Protein AF-A7WLZ7-F1 (afdb_monomer)

Nearest PDB structures (foldseek):
  4yvo-assembly1_A  TM=6.980E-01  e=1.002E-01  Arabidopsis thaliana
  3gw4-assembly1_A  TM=6.609E-01  e=4.191E-01  Deinococcus radiodurans R1 = ATCC 13939 = DSM 20539
  5c6g-assembly2_C  TM=5.224E-01  e=3.289E+00  Eremothecium gossypii ATCC 10895
  8rst-assembly1_A-2  TM=4.288E-01  e=2.770E+00  Bacillus phage phi3T

Mean predicted aligned error: 8.99 Å

Sequence (154 aa):
LRRLCIHVDAINGNYYLREFLHQHVLAESLRRNHGVQLVWLQFEEPQKDTIDYRFADMLAHTIWERIEVEHLMSWLSTLGGGFSALGEQFERCAKTAGKISLQQLKIGLRLGDPFLQTRCKLYYSISLIQRGQLRMAKHLIREQYQFASKNIEK

Organism: Drosophila simulans (NCBI:txid7240)

pLDDT: mean 91.76, std 7.51, range [57.88, 98.62]

Foldseek 3Di:
DAEDEDEDAPVVVVVVVCCVVPVCPVVVCCCVVVVHDYYHYDHDHDPDDPDPVVVVVVVVVVVVVVVVLVVLLVVLVVQLVVLLVCLLVDVVSLVVSLVSLVVQLVSCVVVVPVVSNLVSLLSNLSSCVSVVVPVVSVVSVVVSVVVCVVDPDD

Solvent-accessible surface area (backbone atoms only — not comparable to full-atom values): 8246 Å² total; per-residue (Å²): 134,47,72,44,80,45,84,33,36,47,66,63,39,50,53,51,49,46,38,57,75,73,64,40,60,68,50,51,48,40,34,73,79,65,57,42,74,41,81,44,80,44,73,39,82,56,96,62,82,85,70,61,59,68,58,51,50,54,49,51,52,54,50,48,57,49,50,54,50,52,52,52,49,52,54,47,50,53,53,25,49,54,27,43,73,44,4,76,84,34,58,68,31,8,54,49,16,26,54,42,20,53,53,51,26,53,52,21,60,74,69,67,38,66,66,54,30,45,51,21,50,48,49,26,26,52,23,28,45,46,64,70,39,48,70,62,21,53,51,53,50,51,54,44,50,56,49,50,78,73,49,76,86,128

InterPro domains:
  IPR032072 Protein of unknown function DUF4807 [PF16065] (50-151)
  IPR032072 Protein of unknown function DUF4807 [PTHR36693] (3-153)

Secondary structure (DSSP, 8-state):
--EEEEEEEHHHHHHHHHIIIII-HHHHHHHHHH---EEEEEEE--SS--S-HHHHHHHHHHHHHHHHHHHHHHHHHHHHHHHHHTTTT-HHHHHHHHHHHHHHHHHHHHHT-HHHHHHHHHHHHHHHHHTT-HHHHHHHHHHHHHHHHH----

Radius of gyration: 31.61 Å; Cα contacts (8 Å, |Δi|>4): 148; chains: 1; bounding box: 61×31×76 Å

Structure (mmCIF, N/CA/C/O backbone):
data_AF-A7WLZ7-F1
#
_entry.id   AF-A7WLZ7-F1
#
loop_
_atom_site.group_PDB
_atom_site.id
_atom_site.type_symbol
_atom_site.label_atom_id
_atom_site.label_alt_id
_atom_site.label_comp_id
_atom_site.label_asym_id
_atom_site.label_entity_id
_atom_site.label_seq_id
_atom_site.pdbx_PDB_ins_code
_atom_site.Cartn_x
_atom_site.Cartn_y
_atom_site.Cartn_z
_atom_site.occupancy
_atom_site.B_iso_or_equiv
_atom_site.auth_seq_id
_atom_site.auth_comp_id
_atom_site.auth_asym_id
_atom_site.auth_atom_id
_atom_site.pdbx_PDB_model_num
ATOM 1 N N . LEU A 1 1 ? 43.104 8.905 -47.694 1.00 64.38 1 LEU A N 1
ATOM 2 C CA . LEU A 1 1 ? 42.368 8.428 -46.502 1.00 64.38 1 LEU A CA 1
ATOM 3 C C . LEU A 1 1 ? 41.122 7.695 -46.986 1.00 64.38 1 LEU A C 1
ATOM 5 O O . LEU A 1 1 ? 40.253 8.345 -47.558 1.00 64.38 1 LEU A O 1
ATOM 9 N N . ARG A 1 2 ? 41.064 6.360 -46.875 1.00 74.75 2 ARG A N 1
ATOM 10 C CA . ARG A 1 2 ? 39.900 5.586 -47.351 1.00 74.75 2 ARG A CA 1
ATOM 11 C C . ARG A 1 2 ? 38.798 5.646 -46.292 1.00 74.75 2 ARG A C 1
ATOM 13 O O . ARG A 1 2 ? 38.980 5.127 -45.189 1.00 74.75 2 ARG A O 1
ATOM 20 N N . ARG A 1 3 ? 37.705 6.339 -46.619 1.00 82.56 3 ARG A N 1
ATOM 21 C CA . ARG A 1 3 ? 36.570 6.594 -45.723 1.00 82.56 3 ARG A CA 1
ATOM 22 C C . ARG A 1 3 ? 35.437 5.616 -46.016 1.00 82.56 3 ARG A C 1
ATOM 24 O O . ARG A 1 3 ? 35.132 5.384 -47.183 1.00 82.56 3 ARG A O 1
ATOM 31 N N . LEU A 1 4 ? 34.820 5.084 -44.967 1.00 83.69 4 LEU A N 1
ATOM 32 C CA . LEU A 1 4 ? 33.571 4.331 -45.039 1.00 83.69 4 LEU A CA 1
ATOM 33 C C . LEU A 1 4 ? 32.486 5.144 -44.332 1.00 83.69 4 LEU A C 1
ATOM 35 O O . LEU A 1 4 ? 32.619 5.416 -43.142 1.00 83.69 4 LEU A O 1
ATOM 39 N N . CYS A 1 5 ? 31.447 5.541 -45.063 1.00 88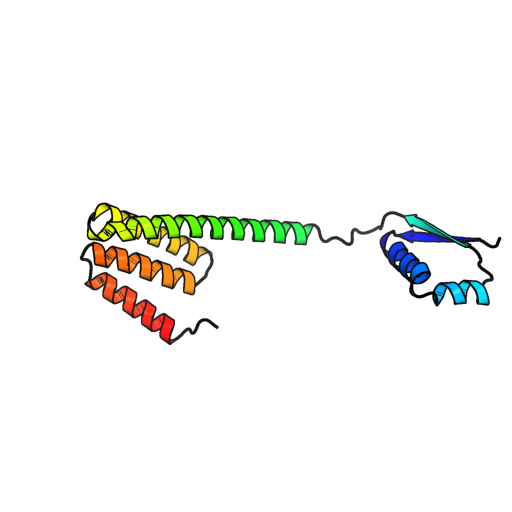.25 5 CYS A N 1
ATOM 40 C CA . CYS A 1 5 ? 30.267 6.185 -44.491 1.00 88.25 5 CYS A CA 1
ATOM 41 C C . CYS A 1 5 ? 29.197 5.121 -44.255 1.00 88.25 5 CYS A C 1
ATOM 43 O O . CYS A 1 5 ? 28.901 4.355 -45.173 1.00 88.25 5 CYS A O 1
ATOM 45 N N . ILE A 1 6 ? 28.648 5.059 -43.044 1.00 87.00 6 ILE A N 1
ATOM 46 C CA . ILE A 1 6 ? 27.580 4.123 -42.688 1.00 87.00 6 ILE A CA 1
ATOM 47 C C . ILE A 1 6 ? 26.408 4.932 -42.139 1.00 87.00 6 ILE A C 1
ATOM 49 O O . ILE A 1 6 ? 26.561 5.660 -41.158 1.00 87.00 6 ILE A O 1
ATOM 53 N N . HIS A 1 7 ? 25.257 4.784 -42.786 1.00 89.62 7 HIS A N 1
ATOM 54 C CA . HIS A 1 7 ? 23.978 5.310 -42.324 1.00 89.62 7 HIS A CA 1
ATOM 55 C C . HIS A 1 7 ? 23.325 4.264 -41.436 1.00 89.62 7 HIS A C 1
ATOM 57 O O . HIS A 1 7 ? 23.156 3.118 -41.858 1.00 89.62 7 HIS A O 1
ATOM 63 N N . VAL A 1 8 ? 23.032 4.632 -40.194 1.00 89.56 8 VAL A N 1
ATOM 64 C CA . VAL A 1 8 ? 22.499 3.711 -39.189 1.00 89.56 8 VAL A CA 1
ATOM 65 C C . VAL A 1 8 ? 21.503 4.446 -38.317 1.00 89.56 8 VAL A C 1
ATOM 67 O O . VAL A 1 8 ? 21.697 5.621 -38.006 1.00 89.56 8 VAL A O 1
ATOM 70 N N . ASP A 1 9 ? 20.459 3.759 -37.871 1.00 89.31 9 ASP A N 1
ATOM 71 C CA . ASP A 1 9 ? 19.614 4.314 -36.823 1.00 89.31 9 ASP A CA 1
ATOM 72 C C . ASP A 1 9 ? 20.443 4.559 -35.552 1.00 89.31 9 ASP A C 1
ATOM 74 O O . ASP A 1 9 ? 21.431 3.868 -35.275 1.00 89.31 9 ASP A O 1
ATOM 78 N N . ALA A 1 10 ? 20.046 5.559 -34.768 1.00 84.69 10 ALA A N 1
ATOM 79 C CA . ALA A 1 10 ? 20.765 5.964 -33.562 1.00 84.69 10 ALA A CA 1
ATOM 80 C C . ALA A 1 10 ? 20.984 4.815 -32.555 1.00 84.69 10 ALA A C 1
ATOM 82 O O . ALA A 1 10 ? 21.968 4.822 -31.809 1.00 84.69 10 ALA A O 1
ATOM 83 N N . ILE A 1 11 ? 20.104 3.809 -32.551 1.00 83.94 11 ILE A N 1
ATOM 84 C CA . ILE A 1 11 ? 20.158 2.674 -31.627 1.00 83.94 11 ILE A CA 1
ATOM 85 C C . ILE A 1 11 ? 21.267 1.713 -32.052 1.00 83.94 11 ILE A C 1
ATOM 87 O O . ILE A 1 11 ? 22.211 1.499 -31.290 1.00 83.94 11 ILE A O 1
ATOM 91 N N . ASN A 1 12 ? 21.223 1.197 -33.282 1.00 86.06 12 ASN A N 1
ATOM 92 C CA . ASN A 1 12 ? 22.278 0.349 -33.846 1.00 86.06 12 ASN A CA 1
ATOM 93 C C . ASN A 1 12 ? 23.617 1.081 -33.929 1.00 86.06 12 ASN A C 1
ATOM 95 O O . ASN A 1 12 ? 24.671 0.506 -33.654 1.00 86.06 12 ASN A O 1
ATOM 99 N N . GLY A 1 13 ? 23.579 2.377 -34.219 1.00 87.56 13 GLY A N 1
ATOM 100 C CA . GLY A 1 13 ? 24.758 3.218 -34.220 1.00 87.56 13 GLY A CA 1
ATOM 101 C C . GLY A 1 13 ? 25.453 3.297 -32.856 1.00 87.56 13 GLY A C 1
ATOM 102 O O . GLY A 1 13 ? 26.682 3.278 -32.817 1.00 87.56 13 GLY A O 1
ATOM 103 N N . ASN A 1 14 ? 24.717 3.321 -31.738 1.00 86.12 14 ASN A N 1
ATOM 104 C CA . ASN A 1 14 ? 25.313 3.235 -30.399 1.00 86.12 14 ASN A CA 1
ATOM 105 C C . ASN A 1 14 ? 26.042 1.896 -30.191 1.00 86.12 14 ASN A C 1
ATOM 107 O O . ASN A 1 14 ? 27.148 1.874 -29.651 1.00 86.12 14 ASN A O 1
ATOM 111 N N . TYR A 1 15 ? 25.477 0.781 -30.666 1.00 86.19 15 TYR A N 1
ATOM 112 C CA . TYR A 1 15 ? 26.155 -0.518 -30.603 1.00 86.19 15 TYR A CA 1
ATOM 113 C C . TYR A 1 15 ? 27.433 -0.533 -31.446 1.00 86.19 15 TYR A C 1
ATOM 115 O O . TYR A 1 15 ? 28.484 -0.922 -30.943 1.00 86.19 15 TYR A O 1
ATOM 123 N N . TYR A 1 16 ? 27.389 -0.035 -32.684 1.00 86.56 16 TYR A N 1
ATOM 124 C CA . TYR A 1 16 ? 28.582 0.049 -33.532 1.00 86.56 16 TYR A CA 1
ATOM 125 C C . TYR A 1 16 ? 29.644 0.979 -32.952 1.00 86.56 16 TYR A C 1
ATOM 127 O O . TYR A 1 16 ? 30.826 0.642 -32.960 1.00 86.56 16 TYR A O 1
ATOM 135 N N . LEU A 1 17 ? 29.242 2.120 -32.391 1.00 86.69 17 LEU A N 1
ATOM 136 C CA . LEU A 1 17 ? 30.156 3.021 -31.700 1.00 86.69 17 LEU A CA 1
ATOM 137 C C . LEU A 1 17 ? 30.842 2.315 -30.522 1.00 86.69 17 LEU A C 1
ATOM 139 O O . LEU A 1 17 ? 32.062 2.400 -30.393 1.00 86.69 17 LEU A O 1
ATOM 143 N N . ARG A 1 18 ? 30.088 1.575 -29.700 1.00 86.31 18 ARG A N 1
ATOM 144 C CA . ARG A 1 18 ? 30.652 0.779 -28.600 1.00 86.31 18 ARG A CA 1
ATOM 145 C C . ARG A 1 18 ? 31.619 -0.288 -29.102 1.00 86.31 18 ARG A C 1
ATOM 147 O O . ARG A 1 18 ? 32.690 -0.430 -28.522 1.00 86.31 18 ARG A O 1
ATOM 154 N N . GLU A 1 19 ? 31.293 -0.986 -30.186 1.00 86.81 19 GLU A N 1
ATOM 155 C CA . GLU A 1 19 ? 32.194 -1.966 -30.803 1.00 86.81 19 GLU A CA 1
ATOM 156 C C . GLU A 1 19 ? 33.509 -1.325 -31.259 1.00 86.81 19 GLU A C 1
ATOM 158 O O . GLU A 1 19 ? 34.594 -1.829 -30.958 1.00 86.81 19 GLU A O 1
ATOM 163 N N . PHE A 1 20 ? 33.436 -0.173 -31.931 1.00 85.31 20 PHE A N 1
ATOM 164 C CA . PHE A 1 20 ? 34.623 0.537 -32.407 1.00 85.31 20 PHE A CA 1
ATOM 165 C C . PHE A 1 20 ? 35.482 1.104 -31.272 1.00 85.31 20 PHE A C 1
ATOM 167 O O . PHE A 1 20 ? 36.710 1.086 -31.387 1.00 85.31 20 PHE A O 1
ATOM 174 N N . LEU A 1 21 ? 34.860 1.575 -30.187 1.00 84.19 21 LEU A N 1
ATOM 175 C CA . LEU A 1 21 ? 35.558 2.159 -29.040 1.00 84.19 21 LEU A CA 1
ATOM 176 C C . LEU A 1 21 ? 36.099 1.121 -28.051 1.00 84.19 21 LEU A C 1
ATOM 178 O O . LEU A 1 21 ? 37.130 1.378 -27.435 1.00 84.19 21 LEU A O 1
ATOM 182 N N . HIS A 1 22 ? 35.419 -0.014 -27.875 1.00 82.81 22 HIS A N 1
ATOM 183 C CA . HIS A 1 22 ? 35.696 -0.928 -26.763 1.00 82.81 22 HIS A CA 1
ATOM 184 C C . HIS A 1 22 ? 36.093 -2.345 -27.174 1.00 82.81 22 HIS A C 1
ATOM 186 O O . HIS A 1 22 ? 36.831 -2.983 -26.430 1.00 82.81 22 HIS A O 1
ATOM 192 N N . GLN A 1 23 ? 35.607 -2.861 -28.307 1.00 74.81 23 GLN A N 1
ATOM 193 C CA . GLN A 1 23 ? 35.755 -4.286 -28.637 1.00 74.81 23 GLN A CA 1
ATOM 194 C C . GLN A 1 23 ? 36.643 -4.549 -29.859 1.00 74.81 23 GLN A C 1
ATOM 196 O O . GLN A 1 23 ? 37.145 -5.655 -30.002 1.00 74.81 23 GLN A O 1
ATOM 201 N N . HIS A 1 24 ? 36.920 -3.537 -30.690 1.00 80.62 24 HIS A N 1
ATOM 202 C CA . HIS A 1 24 ? 37.924 -3.463 -31.771 1.00 80.62 24 HIS A CA 1
ATOM 203 C C . HIS A 1 24 ? 37.932 -4.564 -32.856 1.00 80.62 24 HIS A C 1
ATOM 205 O O . HIS A 1 24 ? 38.534 -4.343 -33.907 1.00 80.62 24 HIS A O 1
ATOM 211 N N . VAL A 1 25 ? 37.234 -5.694 -32.698 1.00 85.25 25 VAL A N 1
ATOM 212 C CA . VAL A 1 25 ? 37.195 -6.803 -33.670 1.00 85.25 25 VAL A CA 1
ATOM 213 C C . VAL A 1 25 ? 36.677 -6.319 -35.026 1.00 85.25 25 VAL A C 1
ATOM 215 O O . VAL A 1 25 ? 37.282 -6.578 -36.070 1.00 85.25 25 VAL A O 1
ATOM 218 N N . LEU A 1 26 ? 35.588 -5.546 -35.017 1.00 81.25 26 LEU A N 1
ATOM 219 C CA . LEU A 1 26 ? 35.018 -4.957 -36.228 1.00 81.25 26 LEU A CA 1
ATOM 220 C C . LEU A 1 26 ? 35.975 -3.937 -36.871 1.00 81.25 26 LEU A C 1
ATOM 222 O O . LEU A 1 26 ? 36.128 -3.920 -38.093 1.00 81.25 26 LEU A O 1
ATOM 226 N N . ALA A 1 27 ? 36.664 -3.126 -36.059 1.00 82.56 27 ALA A N 1
ATOM 227 C CA . ALA A 1 27 ? 37.640 -2.145 -36.539 1.00 82.56 27 ALA A CA 1
ATOM 228 C C . ALA A 1 27 ? 38.835 -2.820 -37.235 1.00 82.56 27 ALA A C 1
ATOM 230 O O . ALA A 1 27 ? 39.243 -2.401 -38.322 1.00 82.56 27 ALA A O 1
ATOM 231 N N . GLU A 1 28 ? 39.377 -3.889 -36.642 1.00 86.25 28 GLU A N 1
ATOM 232 C CA . GLU A 1 28 ? 40.480 -4.650 -37.229 1.00 86.25 28 GLU A CA 1
ATOM 233 C C . GLU A 1 28 ? 40.080 -5.323 -38.540 1.00 86.25 28 GLU A C 1
ATOM 235 O O . GLU A 1 28 ? 40.829 -5.244 -39.517 1.00 86.25 28 GLU A O 1
ATOM 240 N N . SER A 1 29 ? 38.894 -5.936 -38.590 1.00 86.50 29 SER A N 1
ATOM 241 C CA . SER A 1 29 ? 38.372 -6.564 -39.807 1.00 86.50 29 SER A CA 1
ATOM 242 C C . SER A 1 29 ? 38.222 -5.549 -40.945 1.00 86.50 29 SER A C 1
ATOM 244 O O . SER A 1 29 ? 38.715 -5.777 -42.051 1.00 86.50 29 SER A O 1
ATOM 246 N N . LEU A 1 30 ? 37.640 -4.374 -40.672 1.00 84.94 30 LEU A N 1
ATOM 247 C CA . LEU A 1 30 ? 37.490 -3.304 -41.665 1.00 84.94 30 LEU A CA 1
ATOM 248 C C . LEU A 1 30 ? 38.839 -2.774 -42.167 1.00 84.94 30 LEU A C 1
ATOM 250 O O . LEU A 1 30 ? 38.998 -2.488 -43.359 1.00 84.94 30 LEU A O 1
ATOM 254 N N . ARG A 1 31 ? 39.835 -2.677 -41.283 1.00 86.94 31 ARG A N 1
ATOM 255 C CA . ARG A 1 31 ? 41.181 -2.240 -41.657 1.00 86.94 31 ARG A CA 1
ATOM 256 C C . ARG A 1 31 ? 41.907 -3.290 -42.499 1.00 86.94 31 ARG A C 1
ATOM 258 O O . ARG A 1 31 ? 42.490 -2.929 -43.517 1.00 86.94 31 ARG A O 1
ATOM 265 N N . ARG A 1 32 ? 41.877 -4.566 -42.096 1.00 89.81 32 ARG A N 1
ATOM 266 C CA . ARG A 1 32 ? 42.611 -5.657 -42.766 1.00 89.81 32 ARG A CA 1
ATOM 267 C C . ARG A 1 32 ? 41.969 -6.066 -44.088 1.00 89.81 32 ARG A C 1
ATOM 269 O O . ARG A 1 32 ? 42.668 -6.156 -45.090 1.00 89.81 32 ARG A O 1
ATOM 276 N N . ASN A 1 33 ? 40.653 -6.262 -44.102 1.00 90.19 33 ASN A N 1
ATOM 277 C CA . ASN A 1 33 ? 39.949 -6.831 -45.253 1.00 90.19 33 ASN A CA 1
ATOM 278 C C . ASN A 1 33 ? 39.505 -5.764 -46.261 1.00 90.19 33 ASN A C 1
ATOM 280 O O . ASN A 1 33 ? 39.410 -6.037 -47.455 1.00 90.19 33 ASN A O 1
ATOM 284 N N . HIS A 1 34 ? 39.252 -4.535 -45.797 1.00 84.19 34 HIS A N 1
ATOM 285 C CA . HIS A 1 34 ? 38.694 -3.468 -46.635 1.00 84.19 34 HIS A CA 1
ATOM 286 C C . HIS A 1 34 ? 39.568 -2.206 -46.694 1.00 84.19 34 HIS A C 1
ATOM 288 O O . HIS A 1 34 ? 39.243 -1.264 -47.422 1.00 84.19 34 HIS A O 1
ATOM 294 N N . GLY A 1 35 ? 40.700 -2.166 -45.981 1.00 86.19 35 GLY A N 1
ATOM 295 C CA . GLY A 1 35 ? 41.620 -1.024 -45.990 1.00 86.19 35 GLY A CA 1
ATOM 296 C C . GLY A 1 35 ? 40.990 0.275 -45.481 1.00 86.19 35 GLY A C 1
ATOM 297 O O . GLY A 1 35 ? 41.413 1.359 -45.888 1.00 86.19 35 GLY A O 1
ATOM 298 N N . VAL A 1 36 ? 39.942 0.189 -44.658 1.00 87.50 36 VAL A N 1
ATOM 299 C CA . VAL A 1 36 ? 39.231 1.357 -44.122 1.00 87.50 36 VAL A CA 1
ATOM 300 C C . VAL A 1 36 ? 40.081 2.008 -43.033 1.00 87.50 36 VAL A C 1
ATOM 302 O O . VAL A 1 36 ? 40.585 1.333 -42.139 1.00 87.50 36 VAL A O 1
ATOM 305 N N . GLN A 1 37 ? 40.254 3.328 -43.121 1.00 84.38 37 GLN A N 1
ATOM 306 C CA . GLN A 1 37 ? 41.060 4.115 -42.175 1.00 84.38 37 GLN A CA 1
ATOM 307 C C . GLN A 1 37 ? 40.216 5.071 -41.330 1.00 84.38 37 GLN A C 1
ATOM 309 O O . GLN A 1 37 ? 40.661 5.512 -40.276 1.00 84.38 37 GLN A O 1
ATOM 314 N N . LEU A 1 38 ? 39.015 5.406 -41.802 1.00 85.06 38 LEU A N 1
ATOM 315 C CA . LEU A 1 38 ? 38.069 6.261 -41.101 1.00 85.06 38 LEU A CA 1
ATOM 316 C C . LEU A 1 38 ? 36.660 5.726 -41.332 1.00 85.06 38 LEU A C 1
ATOM 318 O O .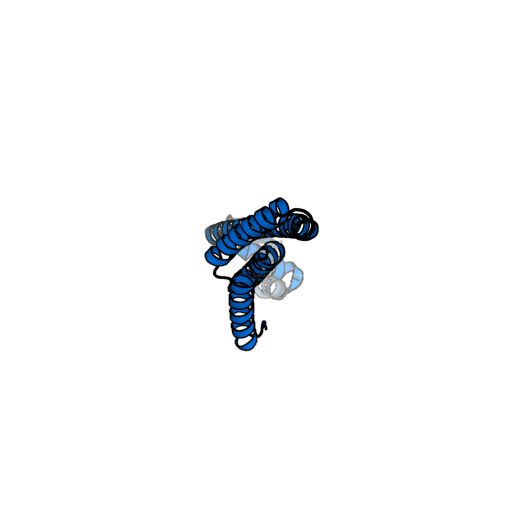 LEU A 1 38 ? 36.245 5.574 -42.484 1.00 85.06 38 LEU A O 1
ATOM 322 N N . VAL A 1 39 ? 35.942 5.477 -40.242 1.00 87.12 39 VAL A N 1
ATOM 323 C CA . VAL A 1 39 ? 34.510 5.179 -40.263 1.00 87.12 39 VAL A CA 1
ATOM 324 C C . VAL A 1 39 ? 33.769 6.453 -39.883 1.00 87.12 39 VAL A C 1
ATOM 326 O O . VAL A 1 39 ? 34.058 7.062 -38.856 1.00 87.12 39 VAL A O 1
ATOM 329 N N . TRP A 1 40 ? 32.841 6.868 -40.735 1.00 88.44 40 TRP A N 1
ATOM 330 C CA . TRP A 1 40 ? 31.942 7.987 -40.500 1.00 88.44 40 TRP A CA 1
ATOM 331 C C . TRP A 1 40 ? 30.543 7.424 -40.257 1.00 88.44 40 TRP A C 1
ATOM 333 O O . TRP A 1 40 ? 29.926 6.897 -41.182 1.00 88.44 40 TRP A O 1
ATOM 343 N N . LEU A 1 41 ? 30.074 7.478 -39.010 1.00 89.69 41 LEU A N 1
ATOM 344 C CA . LEU A 1 41 ? 28.721 7.056 -38.647 1.00 89.69 41 LEU A CA 1
ATOM 345 C C . LEU A 1 41 ? 27.779 8.251 -38.775 1.00 89.69 41 LEU A C 1
ATOM 347 O O . LEU A 1 41 ? 27.965 9.260 -38.095 1.00 89.69 41 LEU A O 1
ATOM 351 N N . GLN A 1 42 ? 26.782 8.132 -39.645 1.00 90.88 42 GLN A N 1
ATOM 352 C CA . GLN A 1 42 ? 25.699 9.094 -39.759 1.00 90.88 42 GLN A CA 1
ATOM 353 C C . GLN A 1 42 ? 24.457 8.497 -39.105 1.00 90.88 42 GLN A C 1
ATOM 355 O O . GLN A 1 42 ? 23.938 7.479 -39.562 1.00 90.88 42 GLN A O 1
ATOM 360 N N . PHE A 1 43 ? 24.031 9.116 -38.005 1.00 89.31 43 PHE A N 1
ATOM 361 C CA . PHE A 1 43 ? 22.881 8.658 -37.240 1.00 89.31 43 PHE A CA 1
ATOM 362 C C . PHE A 1 43 ? 21.591 9.198 -37.838 1.00 89.31 43 PHE A C 1
ATOM 364 O O . PHE A 1 43 ? 21.467 10.396 -38.098 1.00 89.31 43 PHE A O 1
ATOM 371 N N . GLU A 1 44 ? 20.633 8.302 -38.003 1.00 89.88 44 GLU A N 1
ATOM 372 C CA . GLU A 1 44 ? 19.273 8.608 -38.416 1.00 89.88 44 GLU A CA 1
ATOM 373 C C . GLU A 1 44 ? 18.309 8.317 -37.264 1.00 89.88 44 GLU A C 1
ATOM 375 O O . GLU A 1 44 ? 18.595 7.517 -36.363 1.00 89.88 44 GLU A O 1
ATOM 380 N N . GLU A 1 45 ? 17.172 9.006 -37.267 1.00 82.56 45 GLU A N 1
ATOM 381 C CA . GLU A 1 45 ? 16.122 8.761 -36.286 1.00 82.56 45 GLU A CA 1
ATOM 382 C C . GLU A 1 45 ? 15.622 7.313 -36.427 1.00 82.56 45 GLU A C 1
ATOM 384 O O . GLU A 1 45 ? 15.378 6.849 -37.548 1.00 82.56 45 GLU A O 1
ATOM 389 N N . PRO A 1 46 ? 15.508 6.552 -35.325 1.00 82.38 46 PRO A N 1
ATOM 390 C CA . PRO A 1 46 ? 15.007 5.192 -35.402 1.00 82.38 46 PRO A CA 1
ATOM 391 C C . PRO A 1 46 ? 13.561 5.193 -35.910 1.00 82.38 46 PRO A C 1
ATOM 393 O O . PRO A 1 46 ? 12.713 5.931 -35.424 1.00 82.38 46 PRO A O 1
ATOM 396 N N . GLN A 1 47 ? 13.248 4.305 -36.857 1.00 77.31 47 GLN A N 1
ATOM 397 C CA . GLN A 1 47 ? 11.892 4.185 -37.416 1.00 77.31 47 GLN A CA 1
ATOM 398 C C . GLN A 1 47 ? 10.838 3.737 -36.390 1.00 77.31 47 GLN A C 1
ATOM 400 O O . GLN A 1 47 ? 9.638 3.833 -36.648 1.00 77.31 47 GLN A O 1
ATOM 405 N N . LYS A 1 48 ? 11.276 3.183 -35.255 1.00 74.06 48 LYS A N 1
ATOM 406 C CA . LYS A 1 48 ? 10.427 2.773 -34.139 1.00 74.06 48 LYS A CA 1
ATOM 407 C C . LYS A 1 48 ? 11.077 3.207 -32.838 1.00 74.06 48 LYS A C 1
ATOM 409 O O . LYS A 1 48 ? 12.219 2.830 -32.576 1.00 74.06 48 LYS A O 1
ATOM 414 N N . ASP A 1 49 ? 10.320 3.917 -32.012 1.00 71.25 49 ASP A N 1
ATOM 415 C CA . ASP A 1 49 ? 10.702 4.141 -30.625 1.00 71.25 49 ASP A CA 1
ATOM 416 C C . ASP A 1 49 ? 10.849 2.799 -29.906 1.00 71.25 49 ASP A C 1
ATOM 418 O O . ASP A 1 49 ? 9.947 1.960 -29.909 1.00 71.25 49 ASP A O 1
ATOM 422 N N . THR A 1 50 ? 12.003 2.589 -29.279 1.00 78.75 50 THR A N 1
ATOM 423 C CA . THR A 1 50 ? 12.245 1.420 -28.422 1.00 78.75 50 THR A CA 1
ATOM 424 C C . THR A 1 50 ? 11.722 1.604 -27.006 1.00 78.75 50 THR A C 1
ATOM 426 O O . THR A 1 50 ? 11.716 0.650 -26.231 1.00 78.75 50 THR A O 1
ATOM 429 N N . ILE A 1 51 ? 11.320 2.823 -26.641 1.00 82.12 51 ILE A N 1
ATOM 430 C CA . ILE A 1 51 ? 10.768 3.120 -25.323 1.00 82.12 51 ILE A CA 1
ATOM 431 C C . ILE A 1 51 ? 9.277 2.787 -25.340 1.00 82.12 51 ILE A C 1
ATOM 433 O O . ILE A 1 51 ? 8.501 3.376 -26.091 1.00 82.12 51 ILE A O 1
ATOM 437 N N . ASP A 1 52 ? 8.865 1.857 -24.479 1.00 88.44 52 ASP 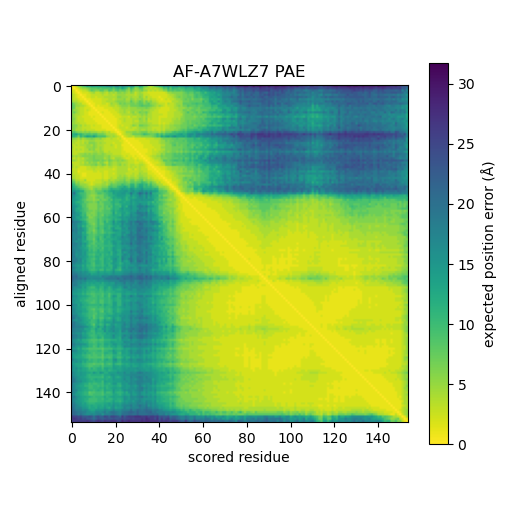A N 1
ATOM 438 C CA . ASP A 1 52 ? 7.452 1.538 -24.289 1.00 88.44 52 ASP A CA 1
ATOM 439 C C . ASP A 1 52 ? 6.780 2.599 -23.408 1.00 88.44 52 ASP A C 1
ATOM 441 O O . ASP A 1 52 ? 6.607 2.439 -22.197 1.00 88.44 52 ASP A O 1
ATOM 445 N N . TYR A 1 53 ? 6.409 3.717 -24.032 1.00 87.50 53 TYR A N 1
ATOM 446 C CA . TYR A 1 53 ? 5.714 4.810 -23.358 1.00 87.50 53 TYR A CA 1
ATOM 447 C C . TYR A 1 53 ? 4.357 4.390 -22.786 1.00 87.50 53 TYR A C 1
ATOM 449 O O . TYR A 1 53 ? 3.936 4.939 -21.771 1.00 87.50 53 TYR A O 1
ATOM 457 N N . ARG A 1 54 ? 3.680 3.403 -23.391 1.00 90.75 54 ARG A N 1
ATOM 458 C CA . ARG A 1 54 ? 2.384 2.919 -22.894 1.00 90.75 54 ARG A CA 1
ATOM 459 C C . ARG A 1 54 ? 2.560 2.171 -21.583 1.00 90.75 54 ARG A C 1
ATOM 461 O O . ARG A 1 54 ? 1.835 2.436 -20.629 1.00 90.75 54 ARG A O 1
ATOM 468 N N . PHE A 1 55 ? 3.531 1.266 -21.523 1.00 94.31 55 PHE A N 1
ATOM 469 C CA . PHE A 1 55 ? 3.858 0.572 -20.285 1.00 94.31 55 PHE A CA 1
ATOM 470 C C . PHE A 1 55 ? 4.381 1.541 -19.222 1.00 94.31 55 PHE A C 1
ATOM 472 O O . PHE A 1 55 ? 3.974 1.445 -18.065 1.00 94.31 55 PHE A O 1
ATOM 479 N N . ALA A 1 56 ? 5.227 2.501 -19.607 1.00 95.12 56 ALA A N 1
ATOM 480 C CA . ALA A 1 56 ? 5.726 3.522 -18.690 1.00 95.12 56 ALA A CA 1
ATOM 481 C C . ALA A 1 56 ? 4.585 4.345 -18.068 1.00 95.12 56 AL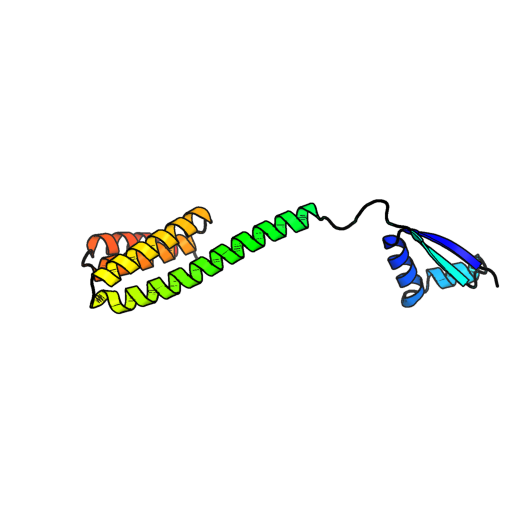A A C 1
ATOM 483 O O . ALA A 1 56 ? 4.586 4.559 -16.857 1.00 95.12 56 ALA A O 1
ATOM 484 N N . ASP A 1 57 ? 3.592 4.747 -18.862 1.00 95.56 57 ASP A N 1
ATOM 485 C CA . ASP A 1 57 ? 2.426 5.494 -18.383 1.00 95.56 57 ASP A CA 1
ATOM 486 C C . ASP A 1 57 ? 1.526 4.651 -17.463 1.00 95.56 57 ASP A C 1
ATOM 488 O O . ASP A 1 57 ? 1.152 5.095 -16.375 1.00 95.56 57 ASP A O 1
ATOM 492 N N . MET A 1 58 ? 1.256 3.394 -17.835 1.00 96.62 58 MET A N 1
ATOM 493 C CA . MET A 1 58 ? 0.516 2.449 -16.987 1.00 96.62 58 MET A CA 1
ATOM 494 C C . MET A 1 58 ? 1.212 2.219 -15.640 1.00 96.62 58 MET A C 1
ATOM 496 O O . MET A 1 58 ? 0.567 2.186 -14.586 1.00 96.62 58 MET A O 1
ATOM 500 N N . LEU A 1 59 ? 2.537 2.062 -15.667 1.00 96.81 59 LEU A N 1
ATOM 501 C CA . LEU A 1 59 ? 3.347 1.879 -14.471 1.00 96.81 59 LEU A CA 1
ATOM 502 C C . LEU A 1 59 ? 3.328 3.141 -13.605 1.00 96.81 59 LEU A C 1
ATOM 504 O O . LEU A 1 59 ? 3.127 3.037 -12.398 1.00 96.81 59 LEU A O 1
ATOM 508 N N . ALA A 1 60 ? 3.491 4.320 -14.211 1.00 96.88 60 ALA A N 1
ATOM 509 C CA . ALA A 1 60 ? 3.448 5.595 -13.505 1.00 96.88 60 ALA A CA 1
ATOM 510 C C . ALA A 1 60 ? 2.113 5.788 -12.773 1.00 96.88 60 ALA A C 1
ATOM 512 O O . ALA A 1 60 ? 2.120 6.109 -11.586 1.00 96.88 60 ALA A O 1
ATOM 513 N N . HIS A 1 61 ? 0.986 5.516 -13.437 1.00 95.00 61 HIS A N 1
ATOM 514 C CA . HIS A 1 61 ? -0.340 5.569 -12.816 1.00 95.00 61 HIS A CA 1
ATOM 515 C C . HIS A 1 61 ? -0.451 4.609 -11.626 1.00 95.00 61 HIS A C 1
ATOM 517 O O . HIS A 1 61 ? -0.828 5.021 -10.532 1.00 95.00 61 HIS A O 1
ATOM 523 N N . THR A 1 62 ? -0.043 3.351 -11.809 1.00 94.19 62 THR A N 1
ATOM 524 C CA . THR A 1 62 ? -0.110 2.329 -10.749 1.00 94.19 62 THR A CA 1
ATOM 525 C C . THR A 1 62 ? 0.754 2.704 -9.538 1.00 94.19 62 THR A C 1
ATOM 527 O O . THR A 1 62 ? 0.353 2.522 -8.386 1.00 94.19 62 THR A O 1
ATOM 530 N N . ILE A 1 63 ? 1.952 3.246 -9.779 1.00 95.75 63 ILE A N 1
ATOM 531 C CA . ILE A 1 63 ? 2.853 3.714 -8.721 1.00 95.75 63 ILE A CA 1
ATOM 532 C C . ILE A 1 63 ? 2.224 4.886 -7.968 1.00 95.75 63 ILE A C 1
ATOM 534 O O . ILE A 1 63 ? 2.241 4.887 -6.738 1.00 95.75 63 ILE A O 1
ATOM 538 N N . TRP A 1 64 ? 1.651 5.859 -8.678 1.00 96.56 64 TRP A N 1
ATOM 539 C CA . TRP A 1 64 ? 1.003 7.009 -8.052 1.00 96.56 64 TRP A CA 1
ATOM 540 C C . TRP A 1 64 ? -0.173 6.605 -7.170 1.00 96.56 64 TRP A C 1
ATOM 542 O O . TRP A 1 64 ? -0.223 7.020 -6.013 1.00 96.56 64 TRP A O 1
ATOM 552 N N . GLU A 1 65 ? -1.049 5.723 -7.656 1.00 92.38 65 GLU A N 1
ATOM 553 C CA . GLU A 1 65 ? -2.138 5.172 -6.845 1.00 92.38 65 GLU A CA 1
ATOM 554 C C . GLU A 1 65 ? -1.603 4.504 -5.571 1.00 92.38 65 GLU A C 1
ATOM 556 O O . GLU A 1 65 ? -2.141 4.704 -4.478 1.00 92.38 65 GLU A O 1
ATOM 561 N N . ARG A 1 66 ? -0.503 3.744 -5.673 1.00 92.75 66 ARG A N 1
ATOM 562 C CA . ARG A 1 66 ? 0.104 3.109 -4.499 1.00 92.75 66 ARG A CA 1
ATOM 563 C C . ARG A 1 66 ? 0.672 4.136 -3.520 1.00 92.75 66 ARG A C 1
ATOM 565 O O . ARG A 1 66 ? 0.443 3.997 -2.320 1.00 92.75 66 ARG A O 1
ATOM 572 N N . ILE A 1 67 ? 1.381 5.154 -4.007 1.00 95.50 67 ILE A N 1
ATOM 573 C CA . ILE A 1 67 ? 1.949 6.227 -3.178 1.00 95.50 67 ILE A CA 1
ATOM 574 C C . ILE A 1 67 ? 0.842 6.953 -2.411 1.00 95.50 67 ILE A C 1
ATOM 576 O O . ILE A 1 67 ? 0.967 7.152 -1.202 1.00 95.50 67 ILE A O 1
ATOM 580 N N . GLU A 1 68 ? -0.253 7.314 -3.080 1.00 94.62 68 GLU A N 1
ATOM 581 C CA . GLU A 1 68 ? -1.378 8.002 -2.443 1.00 94.62 68 GLU A CA 1
ATOM 582 C C . GLU A 1 68 ? -2.017 7.157 -1.341 1.00 94.62 68 GLU A C 1
ATOM 584 O O . GLU A 1 68 ? -2.314 7.661 -0.253 1.00 94.62 68 GLU A O 1
ATOM 589 N N . VAL A 1 69 ? -2.194 5.858 -1.593 1.00 93.38 69 VAL A N 1
ATOM 590 C CA . VAL A 1 69 ? -2.776 4.942 -0.611 1.00 93.38 69 VAL A CA 1
ATOM 591 C C . VAL A 1 69 ? -1.860 4.750 0.600 1.00 93.38 69 VAL A C 1
ATOM 593 O O . VAL A 1 69 ? -2.345 4.816 1.732 1.00 93.38 69 VAL A O 1
ATOM 596 N N . GLU A 1 70 ? -0.555 4.559 0.396 1.00 93.88 70 GLU A N 1
ATOM 597 C CA . GLU A 1 70 ? 0.427 4.452 1.486 1.00 93.88 70 GLU A CA 1
ATOM 598 C C . GLU A 1 70 ? 0.486 5.741 2.315 1.00 93.88 70 GLU A C 1
ATOM 600 O O . GLU A 1 70 ? 0.450 5.707 3.549 1.00 93.88 70 GLU A O 1
ATOM 605 N N . HIS A 1 71 ? 0.495 6.898 1.648 1.00 95.75 71 HIS A N 1
ATOM 606 C CA . HIS A 1 71 ? 0.460 8.196 2.312 1.00 95.75 71 HIS A CA 1
ATOM 607 C C . HIS A 1 71 ? -0.803 8.332 3.172 1.00 95.75 71 HIS A C 1
ATOM 609 O O . HIS A 1 71 ? -0.710 8.593 4.374 1.00 95.75 71 HIS A O 1
ATOM 615 N N . LEU A 1 72 ? -1.985 8.075 2.605 1.00 95.06 72 LEU A N 1
ATOM 616 C CA . LEU A 1 72 ? -3.249 8.116 3.341 1.00 95.06 72 LEU A CA 1
ATOM 617 C C . LEU A 1 72 ? -3.249 7.148 4.537 1.00 95.06 72 LEU A C 1
ATOM 619 O O . LEU A 1 72 ? -3.697 7.515 5.626 1.00 95.06 72 LEU A O 1
ATOM 623 N N . MET A 1 73 ? -2.717 5.936 4.369 1.00 95.62 73 MET A N 1
ATOM 624 C CA . MET A 1 73 ? -2.583 4.957 5.451 1.00 95.62 73 MET A CA 1
ATOM 625 C C . MET A 1 73 ? -1.688 5.435 6.588 1.00 95.62 73 MET A C 1
ATOM 627 O O . MET A 1 73 ? -2.035 5.225 7.755 1.00 95.62 73 MET A O 1
ATOM 631 N N . SER A 1 74 ? -0.576 6.095 6.270 1.00 96.00 74 SER A N 1
ATOM 632 C CA . SER A 1 74 ? 0.340 6.669 7.257 1.00 96.00 74 SER A CA 1
ATOM 633 C C . SER A 1 74 ? -0.351 7.737 8.114 1.00 96.00 74 SER A C 1
ATOM 635 O O . SER A 1 74 ? -0.319 7.676 9.351 1.00 96.00 74 SER A O 1
ATOM 637 N N . TRP A 1 75 ? -1.092 8.651 7.479 1.00 97.50 75 TRP A N 1
ATOM 638 C CA . TRP A 1 75 ? -1.874 9.675 8.181 1.00 97.50 75 TRP A CA 1
ATOM 639 C C . TRP A 1 75 ? -2.972 9.074 9.056 1.00 97.50 75 TRP A C 1
ATOM 641 O O . TRP A 1 75 ? -3.090 9.426 10.232 1.00 97.50 75 TRP A O 1
ATOM 651 N N . LEU A 1 76 ? -3.759 8.141 8.512 1.00 97.69 76 LEU A N 1
ATOM 652 C CA . LEU A 1 76 ? -4.832 7.488 9.262 1.00 97.69 76 LEU A CA 1
ATOM 653 C C . LEU A 1 76 ? -4.287 6.681 10.444 1.00 97.69 76 LEU A C 1
ATOM 655 O O . LEU A 1 76 ? -4.889 6.706 11.512 1.00 97.69 76 LEU A O 1
ATOM 659 N N . SER A 1 77 ? -3.142 6.016 10.291 1.00 95.81 77 SER A N 1
ATOM 660 C CA . SER A 1 77 ? -2.513 5.260 11.382 1.00 95.81 77 SER A CA 1
ATOM 661 C C . SER A 1 77 ? -2.008 6.182 12.488 1.00 95.81 77 SER A C 1
ATOM 663 O O . SER A 1 77 ? -2.250 5.913 13.662 1.00 95.81 77 SER A O 1
ATOM 665 N N . THR A 1 78 ? -1.381 7.304 12.125 1.00 97.94 78 THR A N 1
ATOM 666 C CA . THR A 1 78 ? -0.886 8.301 13.086 1.00 97.94 78 THR A CA 1
ATOM 667 C C . THR A 1 78 ? -2.036 8.937 13.868 1.00 97.94 78 THR A C 1
ATOM 669 O O . THR A 1 78 ? -2.038 8.939 15.100 1.00 97.94 78 THR A O 1
ATOM 672 N N . LEU A 1 79 ? -3.068 9.416 13.165 1.00 97.31 79 LEU A N 1
ATOM 673 C CA . LEU A 1 79 ? -4.260 9.996 13.787 1.00 97.31 79 LEU A CA 1
ATOM 674 C C . LEU A 1 79 ? -5.033 8.963 14.615 1.00 97.31 79 LEU A C 1
ATOM 676 O O . LEU A 1 79 ? -5.456 9.254 15.733 1.00 97.31 79 LEU A O 1
ATOM 680 N N . GLY A 1 80 ? -5.204 7.752 14.082 1.00 97.75 80 GLY A N 1
ATOM 681 C CA . GLY A 1 80 ? -5.876 6.645 14.754 1.00 97.75 80 GLY A CA 1
ATOM 682 C C . GLY A 1 80 ? -5.180 6.261 16.056 1.00 97.75 80 GLY A C 1
ATOM 683 O O . GLY A 1 80 ? -5.845 6.150 17.083 1.00 97.75 80 GLY A O 1
ATOM 684 N N . GLY A 1 81 ? -3.849 6.153 16.036 1.00 97.44 81 GLY A N 1
ATOM 685 C CA . GLY A 1 81 ? -3.030 5.925 17.226 1.00 97.44 81 GLY A CA 1
ATOM 686 C C . GLY A 1 81 ? -3.176 7.042 18.259 1.00 97.44 81 GLY A C 1
ATOM 687 O O . GLY A 1 81 ? -3.420 6.755 19.428 1.00 97.44 81 GLY A O 1
ATOM 688 N N . GLY A 1 82 ? -3.127 8.309 17.832 1.00 97.88 82 GLY A N 1
ATOM 689 C CA . GLY A 1 82 ? -3.318 9.464 18.717 1.00 97.88 82 GLY A CA 1
ATOM 690 C C . GLY A 1 82 ? -4.694 9.493 19.394 1.00 97.88 82 GLY A C 1
ATOM 691 O O . GLY A 1 82 ? -4.787 9.615 20.615 1.00 97.88 82 GLY A O 1
ATOM 692 N N . PHE A 1 83 ? -5.778 9.310 18.631 1.00 98.25 83 PHE A N 1
ATOM 693 C CA . PHE A 1 83 ? -7.128 9.221 19.204 1.00 98.25 83 PHE A CA 1
ATOM 694 C C . PHE A 1 83 ? -7.303 7.986 20.090 1.00 98.25 83 PHE A C 1
ATOM 696 O O . PHE A 1 83 ? -7.974 8.069 21.117 1.00 98.25 83 PHE A O 1
ATOM 703 N N . SER A 1 84 ? -6.701 6.855 19.715 1.00 97.19 84 SER A N 1
ATOM 704 C CA . SER A 1 84 ? -6.732 5.639 20.523 1.00 97.19 84 SER A CA 1
ATOM 705 C C . SER A 1 84 ? -6.002 5.847 21.848 1.00 97.19 84 SER A C 1
ATOM 707 O O . SER A 1 84 ? -6.514 5.422 22.874 1.00 97.19 84 SER A O 1
ATOM 709 N N . ALA A 1 85 ? -4.861 6.539 21.881 1.00 97.50 85 ALA A N 1
ATOM 710 C CA . ALA A 1 85 ? -4.131 6.809 23.124 1.00 97.50 85 ALA A CA 1
ATOM 711 C C . ALA A 1 85 ? -4.974 7.599 24.144 1.00 97.50 85 ALA A C 1
ATOM 713 O O . ALA A 1 85 ? -4.909 7.343 25.342 1.00 97.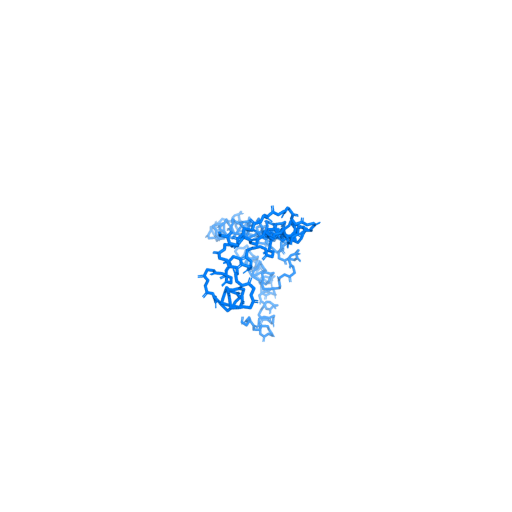50 85 ALA A O 1
ATOM 714 N N . LEU A 1 86 ? -5.826 8.508 23.661 1.00 96.81 86 LEU A N 1
ATOM 715 C CA . LEU A 1 86 ? -6.756 9.291 24.484 1.00 96.81 86 LEU A CA 1
ATOM 716 C C . LEU A 1 86 ? -8.096 8.580 24.752 1.00 96.81 86 LEU A C 1
ATOM 718 O O . LEU A 1 86 ? -8.939 9.098 25.486 1.00 96.81 86 LEU A O 1
ATOM 722 N N . GLY A 1 87 ? -8.327 7.419 24.134 1.00 95.94 87 GLY A N 1
ATOM 723 C CA . GLY A 1 87 ? -9.625 6.748 24.106 1.00 95.94 87 GLY A CA 1
ATOM 724 C C . GLY A 1 87 ? -10.102 6.217 25.457 1.00 95.94 87 GLY A C 1
ATOM 725 O O . GLY A 1 87 ? -11.307 6.165 25.677 1.00 95.94 87 GLY A O 1
ATOM 726 N N . GLU A 1 88 ? -9.179 5.891 26.365 1.00 90.06 88 GLU A N 1
ATOM 727 C CA . GLU A 1 88 ? -9.503 5.407 27.718 1.00 90.06 88 GLU A CA 1
ATOM 728 C C . GLU A 1 88 ? -10.106 6.514 28.599 1.00 90.06 88 GLU A C 1
ATOM 730 O O . GLU A 1 88 ? -10.989 6.272 29.414 1.00 90.06 88 GLU A O 1
ATOM 735 N N . GLN A 1 89 ? -9.642 7.753 28.414 1.00 94.00 89 GLN A N 1
ATOM 736 C CA . GLN A 1 89 ? -10.086 8.919 29.185 1.00 94.00 89 GLN A CA 1
ATOM 737 C C . GLN A 1 89 ? -11.290 9.607 28.537 1.00 94.00 89 GLN A C 1
ATOM 739 O O . GLN A 1 89 ? -12.153 10.156 29.220 1.00 94.00 89 GLN A O 1
ATOM 744 N N . PHE A 1 90 ? -11.346 9.591 27.204 1.00 96.25 90 PHE A N 1
ATOM 745 C CA . PHE A 1 90 ? -12.342 10.311 26.428 1.00 96.25 90 PHE A CA 1
ATOM 746 C C . PHE A 1 90 ? -13.032 9.369 25.441 1.00 96.25 90 PHE A C 1
ATOM 748 O O . PHE A 1 90 ? -12.530 9.103 24.348 1.00 96.25 90 PHE A O 1
ATOM 755 N N . GLU A 1 91 ? -14.256 8.947 25.764 1.00 96.12 91 GLU A N 1
ATOM 756 C CA . GLU A 1 91 ? -15.034 8.025 24.920 1.00 96.12 91 GLU A CA 1
ATOM 757 C C . GLU A 1 91 ? -15.222 8.555 23.478 1.00 96.12 91 GLU A C 1
ATOM 759 O O . GLU A 1 91 ? -15.277 7.790 22.510 1.00 96.12 91 GLU A O 1
ATOM 764 N N . ARG A 1 92 ? -15.281 9.885 23.294 1.00 97.44 92 ARG A N 1
ATOM 765 C CA . ARG A 1 92 ? -15.332 10.518 21.963 1.00 97.44 92 ARG A CA 1
ATOM 766 C C . ARG A 1 92 ? -14.086 10.193 21.133 1.00 97.44 92 ARG A C 1
ATOM 768 O O . ARG A 1 92 ? -14.218 9.949 19.936 1.00 97.44 92 ARG A O 1
ATOM 775 N N . CYS A 1 93 ? -12.908 10.170 21.752 1.00 98.06 93 CYS A N 1
ATOM 776 C CA . CYS A 1 93 ? -11.650 9.823 21.097 1.00 98.06 93 CYS A CA 1
ATOM 777 C C . CYS A 1 93 ? -11.646 8.348 20.683 1.00 98.06 93 CYS A C 1
ATOM 779 O O . CYS A 1 93 ? -11.374 8.059 19.519 1.00 98.06 93 CYS A O 1
ATOM 781 N N . ALA A 1 94 ? -12.098 7.438 21.553 1.00 98.06 94 ALA A N 1
ATOM 782 C CA . ALA A 1 94 ? -12.271 6.026 21.203 1.00 98.06 94 ALA A CA 1
ATOM 783 C C . ALA A 1 94 ? -13.249 5.837 20.025 1.00 98.06 94 ALA A C 1
ATOM 785 O O . ALA A 1 94 ? -12.964 5.109 19.073 1.00 98.06 94 ALA A O 1
ATOM 786 N N . LYS A 1 95 ? -14.388 6.548 20.017 1.00 98.31 95 LYS A N 1
ATOM 787 C CA . LYS A 1 95 ? -15.336 6.541 18.882 1.00 98.31 95 LYS A CA 1
ATOM 788 C C . LYS A 1 95 ? -14.675 7.014 17.582 1.00 98.31 95 LYS A C 1
ATOM 790 O O . LYS A 1 95 ? -14.917 6.420 16.530 1.00 98.31 95 LYS A O 1
ATOM 795 N N . THR A 1 96 ? -13.851 8.059 17.634 1.00 98.50 96 THR A N 1
ATOM 796 C CA . THR A 1 96 ? -13.117 8.567 16.465 1.00 98.50 96 THR A CA 1
ATOM 797 C C . THR A 1 96 ? -12.058 7.576 15.982 1.00 98.50 96 THR A C 1
ATOM 799 O O . THR A 1 96 ? -12.031 7.278 14.789 1.00 98.50 96 THR A O 1
ATOM 802 N N . ALA A 1 97 ? -11.260 6.991 16.880 1.00 98.44 97 ALA A N 1
ATOM 803 C CA . ALA A 1 97 ? -10.285 5.950 16.544 1.00 98.44 97 ALA A CA 1
ATOM 804 C C . ALA A 1 97 ? -10.951 4.740 15.863 1.00 98.44 97 ALA A C 1
ATOM 806 O O . ALA A 1 97 ? -10.459 4.231 14.853 1.00 98.44 97 ALA A O 1
ATOM 807 N N . GLY A 1 98 ? -12.131 4.336 16.344 1.00 98.38 98 GLY A N 1
ATOM 808 C CA . GLY A 1 98 ? -12.933 3.291 15.712 1.00 98.38 98 GLY A CA 1
ATOM 809 C C . GLY A 1 98 ? -13.390 3.658 14.297 1.00 98.38 98 GLY A C 1
ATOM 810 O O . GLY A 1 98 ? -13.270 2.847 13.381 1.00 98.38 98 GLY A O 1
ATOM 811 N N . LYS A 1 99 ? -13.859 4.895 14.077 1.00 98.56 99 LYS A N 1
ATOM 812 C CA . LYS A 1 99 ? -14.221 5.381 12.731 1.00 98.56 99 LYS A CA 1
ATOM 813 C C . LYS A 1 99 ? -13.021 5.380 11.784 1.00 98.56 99 LYS A C 1
ATOM 815 O O 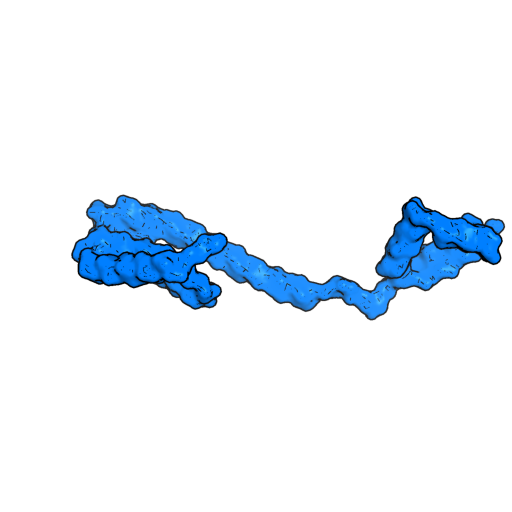. LYS A 1 99 ? -13.169 4.948 10.645 1.00 98.56 99 LYS A O 1
ATOM 820 N N . ILE A 1 100 ? -11.855 5.824 12.252 1.00 98.50 100 ILE A N 1
ATOM 821 C CA . ILE A 1 100 ? -10.608 5.807 11.475 1.00 98.50 100 ILE A CA 1
ATOM 822 C C . ILE A 1 100 ? -10.240 4.368 11.099 1.00 98.50 100 ILE A C 1
ATOM 824 O O . ILE A 1 100 ? -10.031 4.088 9.921 1.00 98.50 100 ILE A O 1
ATOM 828 N N . SER A 1 101 ? -10.282 3.438 12.056 1.00 98.44 101 SER A N 1
ATOM 829 C CA . SER A 1 101 ? -9.995 2.015 11.819 1.00 98.44 101 SER A CA 1
ATOM 830 C C . SER A 1 101 ? -10.918 1.402 10.757 1.00 98.44 101 SER A C 1
ATOM 832 O O . SER A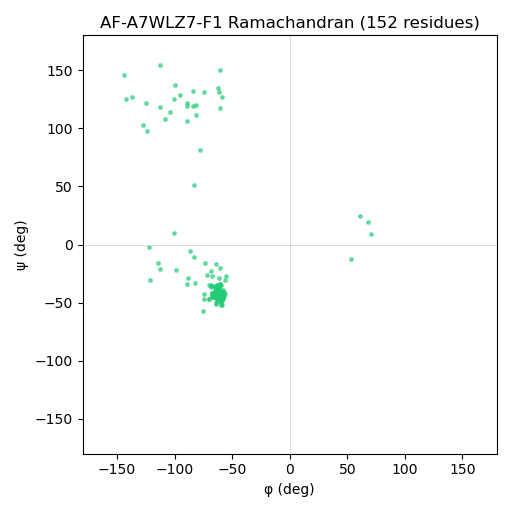 1 101 ? -10.474 0.631 9.909 1.00 98.44 101 SER A O 1
ATOM 834 N N . LEU A 1 102 ? -12.204 1.779 10.747 1.00 98.19 102 LEU A N 1
ATOM 835 C CA . LEU A 1 102 ? -13.151 1.346 9.714 1.00 98.19 102 LEU A CA 1
ATOM 836 C C . LEU A 1 102 ? -12.844 1.948 8.335 1.00 98.19 102 LEU A C 1
ATOM 838 O O . LEU A 1 102 ? -13.048 1.276 7.326 1.00 98.19 102 LEU A O 1
ATOM 842 N N . GLN A 1 103 ? -12.354 3.189 8.263 1.00 98.06 103 GLN A N 1
ATOM 843 C CA . GLN A 1 103 ? -11.905 3.772 6.992 1.00 98.06 103 GLN A CA 1
ATOM 844 C C . GLN A 1 103 ? -10.649 3.068 6.473 1.00 98.06 103 GLN A C 1
ATOM 846 O O . GLN A 1 103 ? -10.593 2.725 5.293 1.00 98.06 103 GLN A O 1
ATOM 851 N N . GLN A 1 104 ? -9.688 2.764 7.352 1.00 97.81 104 GLN A N 1
ATOM 852 C CA . GLN A 1 104 ? -8.517 1.967 6.984 1.00 97.81 104 GLN A CA 1
ATOM 853 C C . GLN A 1 104 ? -8.931 0.574 6.483 1.00 97.81 104 GLN A C 1
ATOM 855 O O . GLN A 1 104 ? -8.453 0.123 5.444 1.00 97.81 104 GLN A O 1
ATOM 860 N N . LEU A 1 105 ? -9.904 -0.072 7.138 1.00 97.88 105 LEU A N 1
ATOM 861 C CA . LEU A 1 105 ? -10.431 -1.362 6.692 1.00 97.88 105 LEU A CA 1
ATOM 862 C C . LEU A 1 105 ? -11.044 -1.287 5.284 1.00 97.88 105 LEU A C 1
ATOM 864 O O . LEU A 1 105 ? -10.811 -2.184 4.480 1.00 97.88 105 LEU A O 1
ATOM 868 N N . LYS A 1 106 ? -11.793 -0.226 4.954 1.00 97.31 106 LYS A N 1
ATOM 869 C CA . LYS A 1 106 ? -12.345 -0.040 3.597 1.00 97.31 106 LYS A CA 1
ATOM 870 C C . LYS A 1 106 ? -11.252 0.037 2.538 1.00 97.31 106 LYS A C 1
ATOM 872 O O . LYS A 1 106 ? -11.409 -0.536 1.465 1.00 97.31 106 LYS A O 1
ATOM 877 N N . ILE A 1 107 ? -10.157 0.729 2.831 1.00 95.62 107 ILE A N 1
ATOM 878 C CA . ILE A 1 107 ? -9.015 0.807 1.918 1.00 95.62 107 ILE A CA 1
ATOM 879 C C . ILE A 1 107 ? -8.342 -0.570 1.805 1.00 95.62 107 ILE A C 1
ATOM 881 O O . ILE A 1 107 ? -8.109 -1.029 0.692 1.00 95.62 107 ILE A O 1
ATOM 885 N N . GLY A 1 108 ? -8.125 -1.281 2.917 1.00 95.50 108 GLY A N 1
ATOM 886 C CA . GLY A 1 108 ? -7.573 -2.643 2.893 1.00 95.50 108 GLY A CA 1
ATOM 887 C C . GLY A 1 108 ? -8.435 -3.649 2.120 1.00 95.50 108 GLY A C 1
ATOM 888 O O . GLY A 1 108 ? -7.905 -4.530 1.447 1.00 95.50 108 GLY A O 1
ATOM 889 N N . LEU A 1 109 ? -9.763 -3.493 2.154 1.00 96.44 109 LEU A N 1
ATOM 890 C CA . LEU A 1 109 ? -10.690 -4.263 1.318 1.00 96.44 109 LEU A CA 1
ATOM 891 C C . LEU A 1 109 ? -10.530 -3.930 -0.170 1.00 96.44 109 LEU A C 1
ATOM 893 O O . LEU A 1 109 ? -10.495 -4.843 -0.987 1.00 96.44 109 LEU A O 1
ATOM 897 N N . ARG A 1 110 ? -10.391 -2.644 -0.525 1.00 93.12 110 ARG A N 1
ATOM 898 C CA . ARG A 1 110 ? -10.167 -2.210 -1.916 1.00 93.12 110 ARG A CA 1
ATOM 899 C C . ARG A 1 110 ? -8.836 -2.702 -2.482 1.00 93.12 110 ARG A C 1
ATOM 901 O O . ARG A 1 110 ? -8.787 -3.057 -3.651 1.00 93.12 110 ARG A O 1
ATOM 908 N N . LEU A 1 111 ? -7.786 -2.728 -1.663 1.00 91.81 111 LEU A N 1
ATOM 909 C CA . LEU A 1 111 ? -6.472 -3.250 -2.048 1.00 91.81 111 LEU A CA 1
ATOM 910 C C . LEU A 1 111 ? -6.426 -4.780 -2.137 1.00 91.81 111 LEU A C 1
ATOM 912 O O . LEU A 1 111 ? -5.470 -5.325 -2.679 1.00 91.81 111 LEU A O 1
ATOM 916 N N . GLY A 1 112 ? -7.410 -5.478 -1.562 1.00 94.12 112 GLY A N 1
ATOM 917 C CA . GLY A 1 112 ? -7.381 -6.934 -1.456 1.00 94.12 112 GLY A CA 1
ATOM 918 C C . GLY A 1 112 ? -6.296 -7.466 -0.513 1.00 94.12 112 GLY A C 1
ATOM 919 O O . GLY A 1 112 ? -5.957 -8.640 -0.607 1.00 94.12 112 GLY A O 1
ATOM 920 N N . ASP A 1 113 ? -5.762 -6.640 0.396 1.00 93.50 113 ASP A N 1
ATOM 921 C CA . ASP A 1 113 ? -4.710 -7.032 1.342 1.00 93.50 113 ASP A CA 1
ATOM 922 C C . ASP A 1 113 ? -5.326 -7.601 2.639 1.00 93.50 113 ASP A C 1
ATOM 924 O O . ASP A 1 113 ? -5.857 -6.841 3.463 1.00 93.50 113 ASP A O 1
ATOM 928 N N . PRO A 1 114 ? -5.273 -8.929 2.862 1.00 94.75 114 PRO A N 1
ATOM 929 C CA . PRO A 1 114 ? -5.891 -9.552 4.027 1.00 94.75 114 PRO A CA 1
ATOM 930 C C . PRO A 1 114 ? -5.144 -9.255 5.340 1.00 94.75 114 PRO A C 1
ATOM 932 O O . PRO A 1 114 ? -5.767 -9.2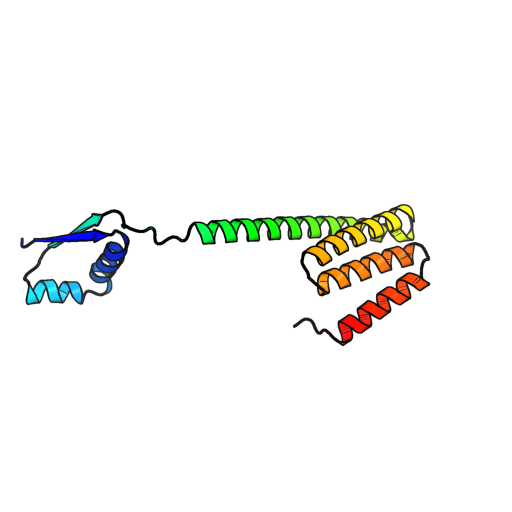46 6.409 1.00 94.75 114 PRO A O 1
ATOM 935 N N . PHE A 1 115 ? -3.839 -8.970 5.294 1.00 94.19 115 PHE A N 1
ATOM 936 C CA . PHE A 1 115 ? -3.050 -8.639 6.483 1.00 94.19 115 PHE A CA 1
ATOM 937 C C . PHE A 1 115 ? -3.366 -7.223 6.959 1.00 94.19 115 PHE A C 1
ATOM 939 O O . PHE A 1 115 ? -3.616 -7.009 8.151 1.00 94.19 115 PHE A O 1
ATOM 946 N N . LEU A 1 116 ? -3.473 -6.272 6.028 1.00 94.38 116 LEU A N 1
ATOM 947 C CA . LEU A 1 116 ? -3.936 -4.921 6.333 1.00 94.38 116 LEU A CA 1
ATOM 948 C C . LEU A 1 116 ? -5.355 -4.938 6.913 1.00 94.38 116 LEU A C 1
ATOM 950 O O . LEU A 1 116 ? -5.604 -4.327 7.952 1.00 94.38 116 LEU A O 1
ATOM 954 N N . GLN A 1 117 ? -6.277 -5.693 6.309 1.00 96.94 117 GLN A N 1
ATOM 955 C CA . GLN A 1 117 ? -7.639 -5.834 6.836 1.00 96.94 117 GLN A CA 1
ATOM 956 C C . GLN A 1 117 ? -7.652 -6.369 8.274 1.00 96.94 117 GLN A C 1
ATOM 958 O O . GLN A 1 117 ? -8.376 -5.846 9.125 1.00 96.94 117 GLN A O 1
ATOM 963 N N . THR A 1 118 ? -6.839 -7.388 8.558 1.00 96.88 118 THR A N 1
ATOM 964 C CA . THR A 1 118 ? -6.696 -7.975 9.900 1.00 96.88 118 THR A CA 1
ATOM 965 C C . THR A 1 118 ? -6.202 -6.933 10.902 1.00 96.88 118 THR A C 1
ATOM 967 O O . THR A 1 118 ? -6.794 -6.761 11.971 1.00 96.88 118 THR A O 1
ATOM 970 N N . ARG A 1 119 ? -5.175 -6.162 10.533 1.00 95.94 119 ARG A N 1
ATOM 971 C CA . ARG A 1 119 ? -4.621 -5.076 11.349 1.00 95.94 119 ARG A CA 1
ATOM 972 C C . ARG A 1 119 ? -5.673 -4.007 11.668 1.00 95.94 119 ARG A C 1
ATOM 974 O O . ARG A 1 119 ? -5.859 -3.657 12.832 1.00 95.94 119 ARG A O 1
ATOM 981 N N . CYS A 1 120 ? -6.439 -3.563 10.672 1.00 97.88 120 CYS A N 1
ATOM 982 C CA . CYS A 1 120 ? -7.513 -2.585 10.867 1.00 97.88 120 CYS A CA 1
ATOM 983 C C . CYS A 1 120 ? -8.641 -3.111 11.770 1.00 97.88 120 CYS A C 1
ATOM 985 O O . CYS A 1 120 ? -9.178 -2.362 12.589 1.00 97.88 120 CYS A O 1
ATOM 987 N N . LYS A 1 121 ? -8.994 -4.400 11.668 1.00 98.44 121 LYS A N 1
ATOM 988 C CA . LYS A 1 121 ? -9.978 -5.038 12.564 1.00 98.44 121 LYS A CA 1
ATOM 989 C C . LYS A 1 121 ? -9.483 -5.096 14.011 1.00 98.44 121 LYS A C 1
ATOM 991 O O . LYS A 1 121 ? -10.285 -4.915 14.930 1.00 98.44 121 LYS A O 1
ATOM 996 N N . LEU A 1 122 ? -8.184 -5.298 14.234 1.00 98.19 122 LEU A N 1
ATOM 997 C CA . LEU A 1 122 ? -7.587 -5.221 15.571 1.00 98.19 122 LEU A CA 1
ATOM 998 C C . LEU A 1 122 ? -7.630 -3.792 16.127 1.00 98.19 122 LEU A C 1
ATOM 1000 O O . LEU A 1 122 ? -8.078 -3.609 17.256 1.00 98.19 122 LEU A O 1
ATOM 1004 N N . TYR A 1 123 ? -7.278 -2.776 15.333 1.00 98.31 123 TYR A N 1
ATOM 1005 C CA . TYR A 1 123 ? -7.405 -1.369 15.747 1.00 98.31 123 TYR A CA 1
ATOM 1006 C C . TYR A 1 123 ? -8.847 -1.001 16.104 1.00 98.31 123 TYR A C 1
ATOM 1008 O O . TYR A 1 123 ? -9.116 -0.404 17.148 1.00 98.31 123 TYR A O 1
ATOM 1016 N N . TYR A 1 124 ? -9.807 -1.460 15.299 1.00 98.56 124 TYR A N 1
ATOM 1017 C CA . TYR A 1 124 ? -11.218 -1.290 15.615 1.00 98.56 124 TYR A CA 1
ATOM 1018 C C . TYR A 1 124 ? -11.598 -1.991 16.927 1.00 98.56 124 TYR A C 1
ATOM 1020 O O . TYR A 1 124 ? -12.314 -1.415 17.746 1.00 98.56 124 TYR A O 1
ATOM 1028 N N . SER A 1 125 ? -11.073 -3.193 17.174 1.00 98.62 125 SER A N 1
ATOM 1029 C CA . SER A 1 125 ? -11.310 -3.940 18.416 1.00 98.62 125 SER A CA 1
ATOM 1030 C C . SER A 1 125 ? -10.788 -3.204 19.651 1.00 98.62 125 SER A C 1
ATOM 1032 O O . SER A 1 125 ? -11.468 -3.208 20.675 1.00 98.62 125 SER A O 1
ATOM 1034 N N . ILE A 1 126 ? -9.650 -2.508 19.555 1.00 98.25 126 ILE A N 1
ATOM 1035 C CA . ILE A 1 126 ? -9.147 -1.635 20.630 1.00 98.25 126 ILE A CA 1
ATOM 1036 C C . ILE A 1 126 ? -10.171 -0.538 20.936 1.00 98.25 126 ILE A C 1
ATOM 1038 O O . ILE A 1 126 ? -10.554 -0.358 22.090 1.00 98.25 126 ILE A O 1
ATOM 1042 N N . SER A 1 127 ? -10.711 0.120 19.906 1.00 98.38 127 SER A N 1
ATOM 1043 C CA . SER A 1 127 ? -11.745 1.144 20.108 1.00 98.38 127 SER A CA 1
ATOM 1044 C C . SER A 1 127 ? -13.014 0.596 20.778 1.00 98.38 127 SER A C 1
ATOM 1046 O O . SER A 1 127 ? -13.664 1.298 21.551 1.00 98.38 127 SER A O 1
ATOM 1048 N N . LEU A 1 128 ? -13.379 -0.662 20.500 1.00 98.50 128 LEU A N 1
ATOM 1049 C CA . LEU A 1 128 ? -14.506 -1.335 21.148 1.00 98.50 128 LEU A CA 1
ATOM 1050 C C . LEU A 1 128 ? -14.218 -1.585 22.631 1.00 98.50 128 LEU A C 1
ATOM 1052 O O . LEU A 1 128 ? -15.106 -1.369 23.454 1.00 98.50 128 LEU A O 1
ATOM 1056 N N . ILE A 1 129 ? -12.994 -2.003 22.972 1.00 98.38 129 ILE A N 1
ATOM 1057 C CA . ILE A 1 129 ? -12.565 -2.226 24.360 1.00 98.38 129 ILE A CA 1
ATOM 1058 C C . ILE A 1 129 ? -12.679 -0.934 25.166 1.00 98.38 129 ILE A C 1
ATOM 1060 O O . ILE A 1 129 ? -13.353 -0.924 26.191 1.00 98.38 129 ILE A O 1
ATOM 1064 N N . GLN A 1 130 ? -12.132 0.161 24.639 1.00 98.00 130 GLN A N 1
ATOM 1065 C CA . GLN A 1 130 ? -12.167 1.488 25.270 1.00 98.00 130 GLN A CA 1
ATOM 1066 C C . GLN A 1 130 ? -13.590 2.026 25.481 1.00 98.00 130 GLN A C 1
ATOM 1068 O O . GLN A 1 130 ? -13.828 2.902 26.302 1.00 98.00 130 GLN A O 1
ATOM 1073 N N . ARG A 1 131 ? -14.566 1.494 24.738 1.00 96.88 131 ARG A N 1
ATOM 1074 C CA . ARG A 1 131 ? -15.992 1.838 24.843 1.00 96.88 131 ARG A CA 1
ATOM 1075 C C . ARG A 1 131 ? -16.795 0.810 25.648 1.00 96.88 131 ARG A C 1
ATOM 1077 O O . ARG A 1 131 ? -18.022 0.813 25.589 1.00 96.88 131 ARG A O 1
ATOM 1084 N N . GLY A 1 132 ? -16.127 -0.127 26.322 1.00 96.88 132 GLY A N 1
ATOM 1085 C CA . GLY A 1 132 ? -16.759 -1.190 27.107 1.00 96.88 132 GLY A CA 1
ATOM 1086 C C . GLY A 1 132 ? -17.467 -2.272 26.279 1.00 96.88 132 GLY A C 1
ATOM 1087 O O . GLY A 1 132 ? -18.141 -3.140 26.834 1.00 96.88 132 GLY A O 1
ATOM 1088 N N . GLN A 1 133 ? -17.314 -2.289 24.951 1.00 97.88 133 GLN A N 1
ATOM 1089 C CA . GLN A 1 133 ? -17.953 -3.256 24.046 1.00 97.88 133 GLN A CA 1
ATOM 1090 C C . GLN A 1 133 ? -17.165 -4.578 23.968 1.00 97.88 133 GLN A C 1
ATOM 1092 O O . GLN A 1 133 ? -16.845 -5.092 22.893 1.00 97.88 133 GLN A O 1
ATOM 1097 N N . LEU A 1 134 ? -16.862 -5.155 25.134 1.00 98.12 134 LEU A N 1
ATOM 1098 C CA . LEU A 1 134 ? -15.893 -6.246 25.297 1.00 98.12 134 LEU A CA 1
ATOM 1099 C C . LEU A 1 134 ? -16.284 -7.536 24.566 1.00 98.12 134 LEU A C 1
ATOM 1101 O O . LEU A 1 134 ? -15.420 -8.239 24.044 1.00 98.12 134 LEU A O 1
ATOM 1105 N N . ARG A 1 135 ? -17.585 -7.856 24.495 1.00 98.31 135 ARG A N 1
ATOM 1106 C CA . ARG A 1 135 ? -18.064 -9.056 23.785 1.00 98.31 135 ARG A CA 1
ATOM 1107 C C . ARG A 1 135 ? -17.739 -8.981 22.293 1.00 98.31 135 ARG A C 1
ATOM 1109 O O . ARG A 1 135 ? -17.166 -9.922 21.756 1.00 98.31 135 ARG A O 1
ATOM 1116 N N . MET A 1 136 ? -18.044 -7.853 21.649 1.00 98.00 136 MET A N 1
ATOM 1117 C CA . MET A 1 136 ? -17.760 -7.651 20.225 1.00 98.00 136 MET A CA 1
ATOM 1118 C C . MET A 1 136 ? -16.256 -7.664 19.948 1.00 98.00 136 MET A C 1
ATOM 1120 O O . MET A 1 136 ? -15.812 -8.359 19.036 1.00 98.00 136 MET A O 1
ATOM 1124 N N . ALA A 1 137 ? -15.469 -6.969 20.776 1.00 98.56 137 ALA A N 1
ATOM 1125 C CA . ALA A 1 137 ? -14.013 -6.962 20.654 1.00 98.56 137 ALA A CA 1
ATOM 1126 C C . ALA A 1 137 ? -13.426 -8.379 20.740 1.00 98.56 137 ALA A C 1
ATOM 1128 O O . ALA A 1 137 ? -12.629 -8.783 19.898 1.00 98.56 137 ALA A O 1
ATOM 1129 N N . LYS A 1 138 ? -13.878 -9.172 21.717 1.00 98.56 138 LYS A N 1
ATOM 1130 C CA . LYS A 1 138 ? -13.450 -10.563 21.901 1.00 98.56 138 LYS A CA 1
ATOM 1131 C C . LYS A 1 138 ? -13.722 -11.432 20.673 1.00 98.56 138 LYS A C 1
ATOM 1133 O O . LYS A 1 138 ? -12.880 -12.263 20.338 1.00 98.56 138 LYS A O 1
ATOM 1138 N N . HIS A 1 139 ? -14.877 -11.277 20.024 1.00 98.44 139 HIS A N 1
ATOM 1139 C CA . HIS A 1 139 ? -15.190 -12.024 18.803 1.00 98.44 139 HIS A CA 1
ATOM 1140 C C . HIS A 1 139 ? -14.228 -11.659 17.668 1.00 98.44 139 HIS A C 1
ATOM 1142 O O . HIS A 1 139 ? -13.569 -12.550 17.135 1.00 98.44 139 HIS A O 1
ATOM 1148 N N . LEU A 1 140 ? -14.051 -10.365 17.390 1.00 98.06 140 LEU A N 1
ATOM 1149 C CA . LEU A 1 140 ? -13.151 -9.895 16.332 1.00 98.06 140 LEU A CA 1
ATOM 1150 C C . LEU A 1 140 ? -11.694 -10.314 16.554 1.00 98.06 140 LEU A C 1
ATOM 1152 O O . LEU A 1 140 ? -11.031 -10.751 15.613 1.00 98.06 140 LEU A O 1
ATOM 1156 N N . ILE A 1 141 ? -11.197 -10.221 17.790 1.00 98.56 141 ILE A N 1
ATOM 1157 C CA . ILE A 1 141 ? -9.828 -10.626 18.139 1.00 98.56 141 ILE A CA 1
ATOM 1158 C C . ILE A 1 141 ? -9.634 -12.127 17.907 1.00 98.56 141 ILE A C 1
ATOM 1160 O O . ILE A 1 141 ? -8.612 -12.538 17.364 1.00 98.56 141 ILE A O 1
ATOM 1164 N N . ARG A 1 142 ? -10.616 -12.959 18.272 1.00 98.25 142 ARG A N 1
ATOM 1165 C CA . ARG A 1 142 ? -10.547 -14.411 18.046 1.00 98.25 142 ARG A CA 1
ATOM 1166 C C . ARG A 1 142 ? -10.553 -14.769 16.568 1.00 98.25 142 ARG A C 1
ATOM 1168 O O . ARG A 1 142 ? -9.794 -15.645 16.169 1.00 98.25 142 ARG A O 1
ATOM 1175 N N . GLU A 1 143 ? -11.364 -14.087 15.767 1.00 97.56 143 GLU A N 1
ATOM 1176 C CA . GLU A 1 143 ? -11.342 -14.242 14.310 1.00 97.56 143 GLU A CA 1
ATOM 1177 C C . GLU A 1 143 ? -9.959 -13.900 13.738 1.00 97.56 143 GLU A C 1
ATOM 1179 O O . GLU A 1 143 ? -9.415 -14.668 12.948 1.00 97.56 143 GLU A O 1
ATOM 1184 N N . GLN A 1 144 ? -9.350 -12.795 14.185 1.00 97.25 144 GLN A N 1
ATOM 1185 C CA . GLN A 1 144 ? -8.026 -12.379 13.709 1.00 97.25 144 GLN A CA 1
ATOM 1186 C C . GLN A 1 144 ? -6.925 -13.346 14.172 1.00 97.25 144 GLN A C 1
ATOM 1188 O O . GLN A 1 144 ? -6.012 -13.651 13.412 1.00 97.25 144 GLN A O 1
ATOM 1193 N N . TYR A 1 145 ? -7.033 -13.894 15.384 1.00 96.44 145 TYR A N 1
ATOM 1194 C CA . TYR A 1 145 ? -6.122 -14.928 15.879 1.00 96.44 145 TYR A CA 1
ATOM 1195 C C . TYR A 1 145 ? -6.199 -16.219 15.051 1.00 96.44 145 TYR A C 1
ATOM 1197 O O . TYR A 1 145 ? -5.172 -16.797 14.693 1.00 96.44 145 TYR A O 1
ATOM 1205 N N . GLN A 1 146 ? -7.413 -16.664 14.710 1.00 96.38 146 GLN A N 1
ATOM 1206 C CA . GLN A 1 146 ? -7.614 -17.821 13.834 1.00 96.38 146 GLN A CA 1
ATOM 1207 C C . GLN A 1 146 ? -7.049 -17.574 12.434 1.00 96.38 146 GLN A C 1
ATOM 1209 O O . GLN A 1 146 ? -6.446 -18.480 11.858 1.00 96.38 146 GLN A O 1
ATOM 1214 N N . PHE A 1 147 ? -7.223 -16.363 11.896 1.00 95.50 147 PHE A N 1
ATOM 1215 C CA . PHE A 1 147 ? -6.611 -15.964 10.634 1.00 95.50 147 PHE A CA 1
ATOM 1216 C C . PHE A 1 147 ? -5.080 -16.047 10.714 1.00 95.50 147 PHE A C 1
ATOM 1218 O O . PHE A 1 147 ? -4.478 -16.742 9.899 1.00 95.50 147 PHE A O 1
ATOM 1225 N N . ALA A 1 148 ? -4.459 -15.432 11.724 1.00 93.06 148 ALA A N 1
ATOM 1226 C CA . ALA A 1 148 ? -3.004 -15.419 11.896 1.00 93.06 148 ALA A CA 1
ATOM 1227 C C . ALA A 1 148 ? -2.410 -16.821 12.117 1.00 93.06 148 ALA A C 1
ATOM 1229 O O . ALA A 1 148 ? -1.339 -17.135 11.616 1.00 93.06 148 ALA A O 1
ATOM 1230 N N . SER A 1 149 ? -3.133 -17.706 12.806 1.00 93.12 149 SER A N 1
ATOM 1231 C CA . SER A 1 149 ? -2.686 -19.087 13.041 1.00 93.12 149 SER A CA 1
ATOM 1232 C C . SER A 1 149 ? -2.653 -19.935 11.763 1.00 93.12 149 SER A C 1
ATOM 1234 O O . SER A 1 149 ? -1.957 -20.943 11.708 1.00 93.12 149 SER A O 1
ATOM 1236 N N . LYS A 1 150 ? -3.424 -19.550 10.739 1.00 93.12 150 LYS A N 1
ATOM 1237 C CA . LYS A 1 150 ? -3.477 -20.229 9.434 1.00 93.12 150 LYS A CA 1
ATOM 1238 C C . LYS A 1 150 ? -2.614 -19.552 8.371 1.00 93.12 150 LYS A C 1
ATOM 1240 O O . LYS A 1 150 ? -2.272 -20.190 7.382 1.00 93.12 150 LYS A O 1
ATOM 1245 N N . ASN A 1 151 ? -2.298 -18.274 8.558 1.00 88.81 151 ASN A N 1
ATOM 1246 C CA . ASN A 1 151 ? -1.598 -17.445 7.589 1.00 88.81 151 ASN A CA 1
ATOM 1247 C C . ASN A 1 151 ? -0.348 -16.872 8.256 1.00 88.81 151 ASN A C 1
ATOM 1249 O O . ASN A 1 151 ? -0.419 -15.874 8.969 1.00 88.81 151 ASN A O 1
ATOM 1253 N N . ILE A 1 152 ? 0.788 -17.527 8.024 1.00 79.94 152 ILE A N 1
ATOM 1254 C CA . ILE A 1 152 ? 2.097 -17.011 8.424 1.00 79.94 152 ILE A CA 1
ATOM 1255 C C . ILE A 1 152 ? 2.522 -16.013 7.347 1.00 79.94 152 ILE A C 1
ATOM 1257 O O . ILE A 1 152 ? 2.609 -16.372 6.171 1.00 79.94 152 ILE A O 1
ATOM 1261 N N . GLU A 1 153 ? 2.732 -14.762 7.746 1.00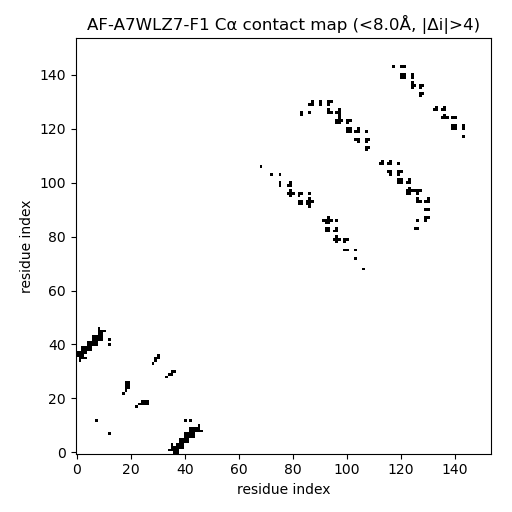 66.19 153 GLU A N 1
ATOM 1262 C CA . GLU A 1 153 ? 3.361 -13.746 6.900 1.00 66.19 153 GLU A CA 1
ATOM 1263 C C . GLU A 1 153 ? 4.774 -14.251 6.557 1.00 66.19 153 GLU A C 1
ATOM 1265 O O . GLU A 1 153 ? 5.548 -14.567 7.463 1.00 66.19 153 GLU A O 1
ATOM 1270 N N . LYS A 1 154 ? 5.042 -14.474 5.265 1.00 57.88 154 LYS A N 1
ATOM 1271 C CA . LYS A 1 154 ? 6.325 -15.004 4.777 1.00 57.88 154 LYS A CA 1
ATOM 1272 C C . LYS A 1 154 ? 7.379 -13.914 4.699 1.00 57.88 154 LYS A C 1
ATOM 1274 O O . LYS A 1 154 ? 7.019 -12.807 4.245 1.00 57.88 154 LYS A O 1
#